Protein AF-A0A1X0S1H4-F1 (afdb_monomer_lite)

pLDDT: mean 75.12, std 21.59, range [36.09, 96.31]

Radius of gyration: 25.81 Å; chains: 1; bounding box: 89×51×52 Å

Foldseek 3Di:
DQDQDWDADDDPDPLQQLDARIWGDDDQQIWGWRPVDVVIDIDTPNVCRSVCCCQQQVQADPVPSHHFDFAPDWDQDPPQFIWGQDPQPRDTFGQGGNVCVNRRSRVSVVSVVSVVVNVPPPDDDDDDPDVPPPVVVVVPPPPPPPDPDDDDDPDPDDPPDPPPPPPDD

Secondary structure (DSSP, 8-state):
------EE---SSTT-SSS-SEEES-GGG-EEEETTSSS-EEEESTTSHHHHHHHHTS-B-TTTSSBPPPPS-EEE-TTSEEEEE-TTT--EEEEEETTBTT-THHHHHHHHHHHHHTTT-SS-S---SSTTHHHHHTTTTSSTTS-----S-S-SSSSSSSSSSSS--

Sequence (169 aa):
MLAAIPRRQKLRYEGDHYTPKWVRYTGHLKEGYCDSCNPGKWLQLKNSAYWYHKQFYHGISSVSGKPFIKPIEQRMGKGDIIEGLCHQCHRFVPACNGKKKNNYMLWYRHAHKVKYEQSHFSHSFTYPALFLFSVIYMINQRQFQKLLLVPVAAVTAVLVVDLHTHIRQ

InterPro domains:
  IPR028012 Transcription regulator Rua1, C-terminal [PF14616] (16-114)

Organism: Rhizopus microsporus (NCBI:txid58291)

Structure (mmCIF, N/CA/C/O backbone):
data_AF-A0A1X0S1H4-F1
#
_entry.id   AF-A0A1X0S1H4-F1
#
loop_
_atom_site.group_PDB
_atom_site.id
_atom_site.type_symbol
_atom_site.label_atom_id
_atom_site.label_alt_id
_atom_site.label_comp_id
_atom_site.label_asym_id
_atom_site.label_entity_id
_atom_site.label_seq_id
_atom_site.pdbx_PDB_ins_code
_atom_site.Cartn_x
_atom_site.Cartn_y
_atom_site.Cartn_z
_atom_site.occupancy
_atom_site.B_iso_or_equiv
_atom_site.auth_seq_id
_atom_site.auth_comp_id
_atom_site.auth_asym_id
_atom_site.auth_atom_id
_atom_site.pdbx_PDB_model_num
ATOM 1 N N . MET A 1 1 ? 23.857 6.088 -21.386 1.00 50.97 1 MET A N 1
ATOM 2 C CA . MET A 1 1 ? 22.986 6.423 -20.235 1.00 50.97 1 MET A CA 1
ATOM 3 C C . MET A 1 1 ? 21.859 5.404 -20.181 1.00 50.97 1 MET A C 1
ATOM 5 O O . MET A 1 1 ? 21.169 5.263 -21.180 1.00 50.97 1 MET A O 1
ATOM 9 N N . LEU A 1 2 ? 21.700 4.646 -19.089 1.00 60.62 2 LEU A N 1
ATOM 10 C CA . LEU A 1 2 ? 20.563 3.724 -18.946 1.00 60.62 2 LEU A CA 1
ATOM 11 C C . LEU A 1 2 ? 19.279 4.556 -18.942 1.00 60.62 2 LEU A C 1
ATOM 13 O O . LEU A 1 2 ? 18.982 5.240 -17.964 1.00 60.62 2 LEU A O 1
ATOM 17 N N . ALA A 1 3 ? 18.575 4.564 -20.069 1.00 61.00 3 ALA A N 1
ATOM 18 C CA . ALA A 1 3 ? 17.435 5.437 -20.264 1.00 61.00 3 ALA A CA 1
ATOM 19 C C . ALA A 1 3 ? 16.338 5.117 -19.237 1.00 61.00 3 ALA A C 1
ATOM 21 O O . ALA A 1 3 ? 16.031 3.955 -18.961 1.00 61.00 3 ALA A O 1
ATOM 22 N N . ALA A 1 4 ? 15.722 6.163 -18.687 1.00 81.00 4 ALA A N 1
ATOM 23 C CA . ALA A 1 4 ? 14.629 6.088 -17.718 1.00 81.00 4 ALA A CA 1
ATOM 24 C C . ALA A 1 4 ? 13.299 5.614 -18.339 1.00 81.00 4 ALA A C 1
ATOM 26 O O . ALA A 1 4 ? 12.232 5.946 -17.825 1.00 81.00 4 ALA A O 1
ATOM 27 N N . ILE A 1 5 ? 13.354 4.883 -19.458 1.00 89.75 5 ILE A N 1
ATOM 28 C CA . ILE A 1 5 ? 12.191 4.482 -20.247 1.00 89.75 5 ILE A CA 1
ATOM 29 C C . ILE A 1 5 ? 11.345 3.519 -19.403 1.00 89.75 5 ILE A C 1
ATOM 31 O O . ILE A 1 5 ? 11.837 2.454 -19.007 1.00 89.75 5 ILE A O 1
ATOM 35 N N . PRO A 1 6 ? 10.082 3.871 -19.100 1.00 93.81 6 PRO A N 1
ATOM 36 C CA . PRO A 1 6 ? 9.160 2.973 -18.428 1.00 93.81 6 PRO A CA 1
ATOM 37 C C . PRO A 1 6 ? 8.928 1.714 -19.261 1.00 93.81 6 PRO A C 1
ATOM 39 O O . PRO A 1 6 ? 8.560 1.781 -20.430 1.00 93.81 6 PRO A O 1
ATOM 42 N N . ARG A 1 7 ? 9.087 0.553 -18.635 1.00 93.75 7 ARG A N 1
ATOM 43 C CA . ARG A 1 7 ? 8.767 -0.752 -19.217 1.00 93.75 7 ARG A CA 1
ATOM 44 C C . ARG A 1 7 ? 7.710 -1.453 -18.379 1.00 93.75 7 ARG A C 1
ATOM 46 O O . ARG A 1 7 ? 7.678 -1.300 -17.154 1.00 93.75 7 ARG A O 1
ATOM 53 N N . ARG A 1 8 ? 6.855 -2.247 -19.025 1.00 93.88 8 ARG A N 1
ATOM 54 C CA . ARG A 1 8 ? 5.867 -3.053 -18.302 1.00 93.88 8 ARG A CA 1
ATOM 55 C C . ARG A 1 8 ? 6.533 -4.229 -17.590 1.00 93.88 8 ARG A C 1
ATOM 57 O O . ARG A 1 8 ? 7.464 -4.840 -18.112 1.00 93.88 8 ARG A O 1
ATOM 64 N N . GLN A 1 9 ? 6.053 -4.531 -16.388 1.00 91.62 9 GLN A N 1
ATOM 65 C CA . GLN A 1 9 ? 6.450 -5.707 -15.620 1.00 91.62 9 GLN A CA 1
ATOM 66 C C . GLN A 1 9 ? 5.269 -6.676 -15.520 1.00 91.62 9 GLN A C 1
ATOM 68 O O . GLN A 1 9 ? 4.135 -6.262 -15.282 1.00 91.62 9 GLN A O 1
ATOM 73 N N . LYS A 1 10 ? 5.548 -7.974 -15.681 1.00 92.31 10 LYS A N 1
ATOM 74 C CA . LYS A 1 10 ? 4.564 -9.035 -15.451 1.00 92.31 10 LYS A CA 1
ATOM 75 C C . LYS A 1 10 ? 4.138 -9.031 -13.977 1.00 92.31 10 LYS A C 1
ATOM 77 O O . LYS A 1 10 ? 4.990 -8.971 -13.087 1.00 92.31 10 LYS A O 1
ATOM 82 N N . LEU A 1 11 ? 2.829 -9.077 -13.736 1.00 91.94 11 LEU A N 1
ATOM 83 C CA . LEU A 1 11 ? 2.269 -9.213 -12.391 1.00 91.94 11 LEU A CA 1
ATOM 84 C C . LEU A 1 11 ? 2.560 -10.606 -11.829 1.00 91.94 11 LEU A C 1
ATOM 86 O O . LEU A 1 11 ? 2.758 -11.558 -12.586 1.00 91.94 11 LEU A O 1
ATOM 90 N N . ARG A 1 12 ? 2.567 -10.734 -10.498 1.00 89.19 12 ARG A N 1
ATOM 91 C CA . ARG A 1 12 ? 2.742 -12.038 -9.847 1.00 89.19 12 ARG A CA 1
ATOM 92 C C . ARG A 1 12 ? 1.588 -12.988 -10.181 1.00 89.19 12 ARG A C 1
ATOM 94 O O . ARG A 1 12 ? 1.821 -14.171 -10.394 1.00 89.19 12 ARG A O 1
ATOM 101 N N . TYR A 1 13 ? 0.371 -12.453 -10.217 1.00 91.38 13 TYR A N 1
ATOM 102 C CA . TYR A 1 13 ? -0.873 -13.119 -10.595 1.00 91.38 13 TYR A CA 1
ATOM 103 C C . TYR A 1 13 ? -1.909 -12.047 -10.993 1.00 91.38 13 TYR A C 1
ATOM 105 O O . TYR A 1 13 ? -1.676 -10.846 -10.808 1.00 91.38 13 TYR A O 1
ATOM 113 N N . GLU A 1 14 ? -3.043 -12.459 -11.557 1.00 90.75 14 GLU A N 1
ATOM 114 C CA . GLU A 1 14 ? -4.105 -11.532 -11.964 1.00 90.75 14 GLU A CA 1
ATOM 115 C C . GLU A 1 14 ? -4.782 -10.862 -10.759 1.00 90.75 14 GLU A C 1
ATOM 117 O O . GLU A 1 14 ? -5.167 -11.513 -9.792 1.00 90.75 14 GLU A O 1
ATOM 122 N N . GLY A 1 15 ? -4.919 -9.534 -10.797 1.00 89.69 15 GLY A N 1
ATOM 123 C CA . GLY A 1 15 ? -5.476 -8.768 -9.676 1.00 89.69 15 GLY A CA 1
ATOM 124 C C . GLY A 1 15 ? -4.491 -8.495 -8.531 1.00 89.69 15 GLY A C 1
ATOM 125 O O . GLY A 1 15 ? -4.910 -8.127 -7.432 1.00 89.69 15 GLY A O 1
ATOM 126 N N . ASP A 1 16 ? -3.184 -8.649 -8.755 1.00 93.25 16 ASP A N 1
ATOM 127 C CA . ASP A 1 16 ? -2.161 -8.170 -7.823 1.00 93.25 16 ASP A CA 1
ATOM 128 C C . ASP A 1 16 ? -2.117 -6.632 -7.809 1.00 93.25 16 ASP A C 1
ATOM 130 O O . ASP A 1 16 ? -1.714 -5.985 -8.778 1.00 93.25 16 ASP A O 1
ATOM 134 N N . HIS A 1 17 ? -2.533 -6.045 -6.686 1.00 93.00 17 HIS A N 1
ATOM 135 C CA . HIS A 1 17 ? -2.524 -4.601 -6.463 1.00 93.00 17 HIS A CA 1
ATOM 136 C C . HIS A 1 17 ? -1.189 -4.104 -5.897 1.00 93.00 17 HIS A C 1
ATOM 138 O O . HIS A 1 17 ? -0.986 -2.892 -5.800 1.00 93.00 17 HIS A O 1
ATOM 144 N N . TYR A 1 18 ? -0.292 -5.000 -5.478 1.00 94.50 18 TYR A N 1
ATOM 145 C CA . TYR A 1 18 ? 1.018 -4.651 -4.940 1.00 94.50 18 TYR A CA 1
ATOM 146 C C . TYR A 1 18 ? 2.069 -4.522 -6.040 1.00 94.50 18 TYR A C 1
ATOM 148 O O . TYR A 1 18 ? 2.822 -3.553 -6.022 1.00 94.50 18 TYR A O 1
ATOM 156 N N . THR A 1 19 ? 2.145 -5.464 -6.985 1.00 93.75 19 THR A N 1
ATOM 157 C CA . THR A 1 19 ? 3.219 -5.451 -7.992 1.00 93.75 19 THR A CA 1
ATOM 158 C C . THR A 1 19 ? 3.107 -4.233 -8.922 1.00 93.75 19 THR A C 1
ATOM 160 O O . THR A 1 19 ? 2.064 -4.030 -9.546 1.00 93.75 19 THR A O 1
ATOM 163 N N . PRO A 1 20 ? 4.179 -3.429 -9.085 1.00 94.50 20 PRO A N 1
ATOM 164 C CA . PRO A 1 20 ? 4.154 -2.291 -9.995 1.00 94.50 20 PRO A CA 1
ATOM 165 C C . PRO A 1 20 ? 4.024 -2.766 -11.445 1.00 94.50 20 PRO A C 1
ATOM 167 O O . PRO A 1 20 ? 4.868 -3.514 -11.938 1.00 94.50 20 PRO A O 1
ATOM 170 N N . LYS A 1 21 ? 3.002 -2.270 -12.153 1.00 94.69 21 LYS A N 1
ATOM 171 C CA . LYS A 1 21 ? 2.791 -2.539 -13.589 1.00 94.69 21 LYS A CA 1
ATOM 172 C C . LYS A 1 21 ? 3.880 -1.925 -14.464 1.00 94.69 21 LYS A C 1
ATOM 174 O O . LYS A 1 21 ? 4.191 -2.461 -15.524 1.00 94.69 21 LYS A O 1
ATOM 179 N N . TRP A 1 22 ? 4.454 -0.813 -14.012 1.00 95.12 22 TRP A N 1
ATOM 180 C CA . TRP A 1 22 ? 5.508 -0.084 -14.705 1.00 95.12 22 TRP A CA 1
ATOM 181 C C . TRP A 1 22 ? 6.749 0.001 -13.837 1.00 95.12 22 TRP A C 1
ATOM 183 O O . TRP A 1 22 ? 6.678 0.372 -12.663 1.00 95.12 22 TRP A O 1
ATOM 193 N N . VAL A 1 23 ? 7.892 -0.310 -14.435 1.00 95.44 23 VAL A N 1
ATOM 194 C CA . VAL A 1 23 ? 9.204 -0.162 -13.815 1.00 95.44 23 VAL A CA 1
ATOM 195 C C . VAL A 1 23 ? 10.135 0.593 -14.745 1.00 95.44 23 VAL A C 1
ATOM 197 O O . VAL A 1 23 ? 9.991 0.527 -15.962 1.00 95.44 23 VAL A O 1
ATOM 200 N N . ARG A 1 24 ? 11.107 1.297 -14.181 1.00 94.75 24 ARG A N 1
ATOM 201 C CA . ARG A 1 24 ? 12.177 1.959 -14.934 1.00 94.75 24 ARG A CA 1
ATOM 202 C C . ARG A 1 24 ? 13.518 1.714 -14.255 1.00 94.75 24 ARG A C 1
ATOM 204 O O . ARG A 1 24 ? 13.556 1.270 -13.103 1.00 94.75 24 ARG A O 1
ATOM 211 N N . TYR A 1 25 ? 14.598 1.983 -14.984 1.00 93.44 25 TYR A N 1
ATOM 212 C CA . TYR A 1 25 ? 15.971 1.672 -14.577 1.00 93.44 25 TYR A CA 1
ATOM 213 C C . TYR A 1 25 ? 16.197 0.178 -14.252 1.00 93.44 25 TYR A C 1
ATOM 215 O O . TYR A 1 25 ? 15.321 -0.686 -14.403 1.00 93.44 25 TYR A O 1
ATOM 223 N N . THR A 1 26 ? 17.419 -0.149 -13.833 1.00 89.50 26 THR A N 1
ATOM 224 C CA . THR A 1 26 ? 17.863 -1.504 -13.481 1.00 89.50 26 THR A CA 1
ATOM 225 C C . THR A 1 26 ? 18.731 -1.480 -12.218 1.00 89.50 26 THR A C 1
ATOM 227 O O . THR A 1 26 ? 19.124 -0.422 -11.721 1.00 89.50 26 THR A O 1
ATOM 230 N N . GLY A 1 27 ? 18.999 -2.659 -11.648 1.00 89.19 27 GLY A N 1
ATOM 231 C CA . GLY A 1 27 ? 19.886 -2.802 -10.493 1.00 89.19 27 GLY A CA 1
ATOM 232 C C . GLY A 1 27 ? 19.420 -2.016 -9.263 1.00 89.19 27 GLY A C 1
ATOM 233 O O . GLY A 1 27 ? 18.283 -2.154 -8.814 1.00 89.19 27 GLY A O 1
ATOM 234 N N . HIS A 1 28 ? 20.322 -1.213 -8.694 1.00 89.62 28 HIS A N 1
ATOM 235 C CA . HIS A 1 28 ? 20.058 -0.428 -7.483 1.00 89.62 28 HIS A CA 1
ATOM 236 C C . HIS A 1 28 ? 19.114 0.754 -7.699 1.00 89.62 28 HIS A C 1
ATOM 238 O O . HIS A 1 28 ? 18.408 1.136 -6.771 1.00 89.62 28 HIS A O 1
ATOM 244 N N . LEU A 1 29 ? 19.064 1.278 -8.922 1.00 91.50 29 LEU A N 1
ATOM 245 C CA . LEU A 1 29 ? 18.222 2.411 -9.293 1.00 91.50 29 LEU A CA 1
ATOM 246 C C . LEU A 1 29 ? 16.828 1.972 -9.751 1.00 91.50 29 LEU A C 1
ATOM 248 O O . LEU A 1 29 ? 16.035 2.812 -10.157 1.00 91.50 29 LEU A O 1
ATOM 252 N N . LYS A 1 30 ? 16.521 0.664 -9.723 1.00 93.88 30 LYS A N 1
ATOM 253 C CA . LYS A 1 30 ? 15.233 0.144 -10.185 1.00 93.88 30 LYS A CA 1
ATOM 254 C C . LYS A 1 30 ? 14.090 0.783 -9.398 1.00 93.88 30 LYS A C 1
ATOM 256 O O . LYS A 1 30 ? 13.996 0.645 -8.174 1.00 93.88 30 LYS A O 1
ATOM 261 N N . GLU A 1 31 ? 13.179 1.398 -10.135 1.00 96.00 31 GLU A N 1
ATOM 262 C CA . GLU A 1 31 ? 12.003 2.076 -9.607 1.00 96.00 31 GLU A CA 1
ATOM 263 C C . GLU A 1 31 ? 10.724 1.465 -10.163 1.00 96.00 31 GLU A C 1
ATOM 265 O O . GLU A 1 31 ? 10.701 0.921 -11.268 1.00 96.00 31 GLU A O 1
ATOM 270 N N . GLY A 1 32 ? 9.659 1.558 -9.376 1.00 96.00 32 GLY A N 1
ATOM 271 C CA . GLY A 1 32 ? 8.327 1.090 -9.715 1.00 96.00 32 GLY A CA 1
ATOM 272 C C . GLY A 1 32 ? 7.326 2.210 -9.541 1.00 96.00 32 GLY A C 1
ATOM 273 O O . GLY A 1 32 ? 7.432 3.024 -8.621 1.00 96.00 32 GLY A O 1
ATOM 274 N N . TYR A 1 33 ? 6.359 2.239 -10.443 1.00 96.31 33 TYR A N 1
ATOM 275 C CA . TYR A 1 33 ? 5.289 3.216 -10.424 1.00 96.31 33 TYR A CA 1
ATOM 276 C C . TYR A 1 33 ? 4.159 2.767 -9.496 1.00 96.31 33 TYR A C 1
ATOM 278 O O . TYR A 1 33 ? 3.700 1.621 -9.554 1.00 96.31 33 TYR A O 1
ATOM 286 N N . CYS A 1 34 ? 3.712 3.672 -8.632 1.00 95.94 34 CYS A N 1
ATOM 287 C CA . CYS A 1 34 ? 2.509 3.519 -7.832 1.00 95.94 34 CYS A CA 1
ATOM 288 C C . CYS A 1 34 ? 1.329 4.159 -8.571 1.00 95.94 34 CYS A C 1
ATOM 290 O O . CYS A 1 34 ? 1.248 5.384 -8.664 1.00 95.94 34 CYS A O 1
ATOM 292 N N . ASP A 1 35 ? 0.419 3.320 -9.066 1.00 93.69 35 ASP A N 1
ATOM 293 C CA . ASP A 1 35 ? -0.823 3.707 -9.749 1.00 93.69 35 ASP A CA 1
ATOM 294 C C . ASP A 1 35 ? -1.953 4.100 -8.781 1.00 93.69 35 ASP A C 1
ATOM 296 O O . ASP A 1 35 ? -2.961 4.655 -9.196 1.00 93.69 35 ASP A O 1
ATOM 300 N N . SER A 1 36 ? -1.786 3.830 -7.484 1.00 91.94 36 SER A N 1
ATOM 301 C CA . SER A 1 36 ? -2.765 4.151 -6.437 1.00 91.94 36 SER A CA 1
ATOM 302 C C . SER A 1 36 ? -2.643 5.592 -5.910 1.00 91.94 36 SER A C 1
ATOM 304 O O . SER A 1 36 ? -3.474 6.031 -5.118 1.00 91.94 36 SER A O 1
ATOM 306 N N . CYS A 1 37 ? -1.590 6.315 -6.301 1.00 92.38 37 CYS A N 1
ATOM 307 C CA . CYS A 1 37 ? -1.368 7.718 -5.950 1.00 92.38 37 CYS A CA 1
ATOM 308 C C . CYS A 1 37 ? -1.956 8.656 -7.009 1.00 92.38 37 CYS A C 1
ATOM 310 O O . CYS A 1 37 ? -1.910 8.347 -8.197 1.00 92.38 37 CYS A O 1
ATOM 312 N N . ASN A 1 38 ? -2.420 9.834 -6.583 1.00 90.69 38 ASN A N 1
ATOM 313 C CA . ASN A 1 38 ? -2.810 10.919 -7.479 1.00 90.69 38 ASN A CA 1
ATOM 314 C C . ASN A 1 38 ? -2.083 12.223 -7.081 1.00 90.69 38 ASN A C 1
ATOM 316 O O . ASN A 1 38 ? -2.401 12.768 -6.021 1.00 90.69 38 ASN A O 1
ATOM 320 N N . PRO A 1 39 ? -1.108 12.715 -7.871 1.00 92.88 39 PRO A N 1
ATOM 321 C CA . PRO A 1 39 ? -0.547 12.091 -9.074 1.00 92.88 39 PRO A CA 1
ATOM 322 C C . PRO A 1 39 ? 0.283 10.838 -8.737 1.00 92.88 39 PRO A C 1
ATOM 324 O O . PRO A 1 39 ? 0.832 10.718 -7.640 1.00 92.88 39 PRO A O 1
ATOM 327 N N . GLY A 1 40 ? 0.379 9.888 -9.672 1.00 93.25 40 GLY A N 1
ATOM 328 C CA . GLY A 1 40 ? 1.128 8.647 -9.450 1.00 93.25 40 GLY A CA 1
ATOM 329 C C . GLY A 1 40 ? 2.622 8.885 -9.203 1.00 93.25 40 GLY A C 1
ATOM 330 O O . GLY A 1 40 ? 3.197 9.879 -9.650 1.00 93.25 40 GLY A O 1
ATOM 331 N N . LYS A 1 41 ? 3.265 7.971 -8.467 1.00 95.12 41 LYS A N 1
ATOM 332 C CA . LYS A 1 41 ? 4.601 8.198 -7.887 1.00 95.12 41 LYS A CA 1
ATOM 333 C C . LYS A 1 41 ? 5.594 7.098 -8.249 1.00 95.12 41 LYS A C 1
ATOM 335 O O . LYS A 1 41 ? 5.294 5.918 -8.095 1.00 95.12 41 LYS A O 1
ATOM 340 N N . TRP A 1 42 ? 6.799 7.481 -8.669 1.00 95.50 42 TRP A N 1
ATOM 341 C CA . TRP A 1 42 ? 7.929 6.562 -8.838 1.00 95.50 42 TRP A CA 1
ATOM 342 C C . TRP A 1 42 ? 8.663 6.375 -7.514 1.00 95.50 42 TRP A C 1
ATOM 344 O O . TRP A 1 42 ? 8.981 7.349 -6.831 1.00 95.50 42 TRP A O 1
ATOM 354 N N . LEU A 1 43 ? 8.908 5.124 -7.134 1.00 95.50 43 LEU A N 1
ATOM 355 C CA . LEU A 1 43 ? 9.575 4.783 -5.880 1.00 95.50 43 LEU A CA 1
ATOM 356 C C . LEU A 1 43 ? 10.599 3.679 -6.105 1.00 95.50 43 LEU A C 1
ATOM 358 O O . LEU A 1 43 ? 10.358 2.736 -6.861 1.00 95.50 43 LEU A O 1
ATOM 362 N N . GLN A 1 44 ? 11.725 3.775 -5.407 1.00 94.94 44 GLN A N 1
ATOM 363 C CA . GLN A 1 44 ? 12.783 2.776 -5.472 1.00 94.94 44 GLN A CA 1
ATOM 364 C C . GLN A 1 44 ? 12.326 1.438 -4.878 1.00 94.94 44 GLN A C 1
ATOM 366 O O . GLN A 1 44 ? 11.695 1.371 -3.818 1.00 94.94 44 GLN A O 1
ATOM 371 N N . LEU A 1 45 ? 12.657 0.352 -5.580 1.00 92.56 45 LEU A N 1
ATOM 372 C CA . LEU A 1 45 ? 12.347 -1.007 -5.133 1.00 92.56 45 LEU A CA 1
ATOM 373 C C . LEU A 1 45 ? 13.395 -1.507 -4.139 1.00 92.56 45 LEU A C 1
ATOM 375 O O . LEU A 1 45 ? 13.047 -2.120 -3.132 1.00 92.56 45 LEU A O 1
ATOM 379 N N . LYS A 1 46 ? 14.681 -1.252 -4.410 1.00 90.44 46 LYS A N 1
ATOM 380 C CA . LYS A 1 46 ? 15.782 -1.881 -3.667 1.00 90.44 46 LYS A CA 1
ATOM 381 C C . LYS A 1 46 ? 15.905 -1.391 -2.225 1.00 90.44 46 LYS A C 1
ATOM 383 O O . LYS A 1 46 ? 16.206 -2.185 -1.342 1.00 90.44 46 LYS A O 1
ATOM 388 N N . ASN A 1 47 ? 15.629 -0.115 -1.975 1.00 91.69 47 ASN A N 1
ATOM 389 C CA . ASN A 1 47 ? 15.627 0.462 -0.628 1.00 91.69 47 ASN A CA 1
ATOM 390 C C . ASN A 1 47 ? 14.299 0.233 0.121 1.00 91.69 47 ASN A C 1
ATOM 392 O O . ASN A 1 47 ? 14.060 0.856 1.152 1.00 91.69 47 ASN A O 1
ATOM 396 N N . SER A 1 48 ? 13.408 -0.624 -0.392 1.00 90.75 48 SER A N 1
ATOM 397 C CA . SER A 1 48 ? 12.068 -0.885 0.152 1.00 90.75 48 SER A CA 1
ATOM 398 C C . SER A 1 48 ? 11.119 0.323 0.226 1.00 90.75 48 SER A C 1
ATOM 400 O O . SER A 1 48 ? 10.023 0.179 0.762 1.00 90.75 48 SER A O 1
ATOM 402 N N . ALA A 1 49 ? 11.449 1.479 -0.363 1.00 94.12 49 ALA A N 1
ATOM 403 C CA . ALA A 1 49 ? 10.567 2.651 -0.350 1.00 94.12 49 ALA A CA 1
ATOM 404 C C . ALA A 1 49 ? 9.198 2.346 -0.978 1.00 94.12 49 ALA A C 1
ATOM 406 O O . ALA A 1 49 ? 8.163 2.720 -0.424 1.00 94.12 49 ALA A O 1
ATOM 407 N N . TYR A 1 50 ? 9.187 1.603 -2.090 1.00 93.75 50 TYR A N 1
ATOM 408 C CA . TYR A 1 50 ? 7.95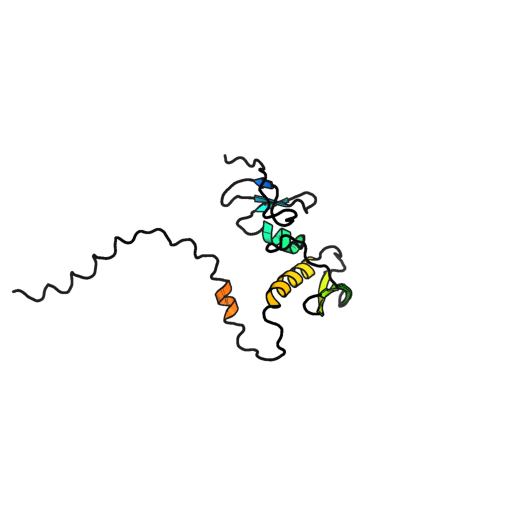2 1.138 -2.726 1.00 93.75 50 TYR A CA 1
ATOM 409 C C . TYR A 1 50 ? 7.090 0.287 -1.777 1.00 93.75 50 TYR A C 1
ATOM 411 O O . TYR A 1 50 ? 5.878 0.486 -1.690 1.00 93.75 50 TYR A O 1
ATOM 419 N N . TRP A 1 51 ? 7.719 -0.620 -1.022 1.00 93.38 51 TRP A N 1
ATOM 420 C CA . TRP A 1 51 ? 7.036 -1.501 -0.072 1.00 93.38 51 TRP A CA 1
ATOM 421 C C . TRP A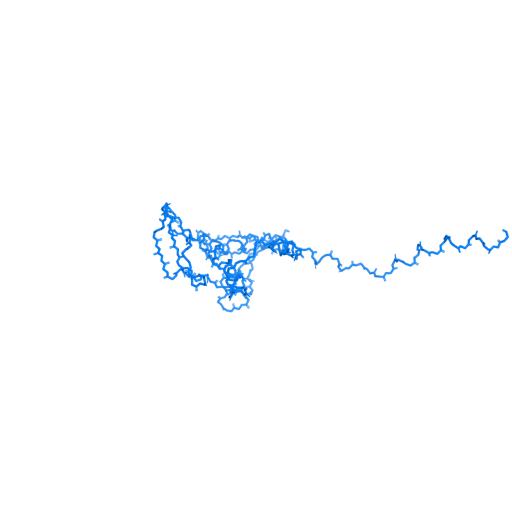 1 51 ? 6.363 -0.710 1.052 1.00 93.38 51 TRP A C 1
ATOM 423 O O . TRP A 1 51 ? 5.152 -0.823 1.241 1.00 93.38 51 TRP A O 1
ATOM 433 N N . TYR A 1 52 ? 7.128 0.149 1.739 1.00 93.44 52 TYR A N 1
ATOM 434 C CA . TYR A 1 52 ? 6.613 0.983 2.831 1.00 93.44 52 TYR A CA 1
ATOM 435 C C . TYR A 1 52 ? 5.443 1.850 2.366 1.00 93.44 52 TYR A C 1
ATOM 437 O O . TYR A 1 52 ? 4.436 1.976 3.061 1.00 93.44 52 TYR A O 1
ATOM 445 N N . HIS A 1 53 ? 5.562 2.419 1.168 1.00 93.75 53 HIS A N 1
ATOM 446 C CA . HIS A 1 53 ? 4.526 3.257 0.596 1.00 93.75 53 HIS A CA 1
ATOM 447 C C . HIS A 1 53 ? 3.244 2.471 0.293 1.00 93.75 53 HIS A C 1
ATOM 449 O O . HIS A 1 53 ? 2.183 2.820 0.806 1.00 93.75 53 HIS A O 1
ATOM 455 N N . LYS A 1 54 ? 3.312 1.375 -0.476 1.00 93.50 54 LYS A N 1
ATOM 456 C CA . LYS A 1 54 ? 2.111 0.576 -0.783 1.00 93.50 54 LYS A CA 1
ATOM 457 C C . LYS A 1 54 ? 1.455 0.037 0.482 1.00 93.50 54 LYS A C 1
ATOM 459 O O . LYS A 1 54 ? 0.231 0.052 0.582 1.00 93.50 54 LYS A O 1
ATOM 464 N N . GLN A 1 55 ? 2.251 -0.371 1.464 1.00 92.69 55 GLN A N 1
ATOM 465 C CA . GLN A 1 55 ? 1.715 -0.992 2.659 1.00 92.69 55 GLN A CA 1
ATOM 466 C C . GLN A 1 55 ? 1.113 -0.002 3.656 1.00 92.69 55 GLN A C 1
ATOM 468 O O . GLN A 1 55 ? 0.003 -0.227 4.123 1.00 92.69 55 GLN A O 1
ATOM 473 N N . PHE A 1 56 ? 1.803 1.089 3.992 1.00 90.56 56 PHE A N 1
ATOM 474 C CA . PHE A 1 56 ? 1.347 1.999 5.051 1.00 90.56 56 PHE A CA 1
ATOM 475 C C . PHE A 1 56 ? 0.585 3.217 4.544 1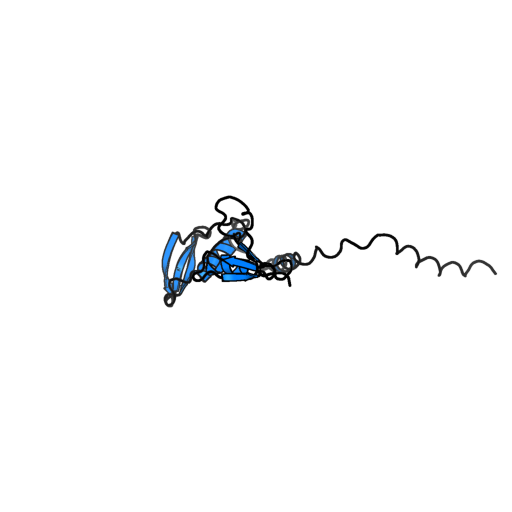.00 90.56 56 PHE A C 1
ATOM 477 O O . PHE A 1 56 ? -0.108 3.854 5.332 1.00 90.56 56 PHE A O 1
ATOM 484 N N . TYR A 1 57 ? 0.695 3.543 3.256 1.00 90.75 57 TYR A N 1
ATOM 485 C CA . TYR A 1 57 ? -0.067 4.637 2.661 1.00 90.75 57 TYR A CA 1
ATOM 486 C C . TYR A 1 57 ? -1.338 4.124 1.976 1.00 90.75 57 TYR A C 1
ATOM 488 O O . TYR A 1 57 ? -2.417 4.664 2.197 1.00 90.75 57 TYR A O 1
ATOM 496 N N . HIS A 1 58 ? -1.231 3.037 1.206 1.00 92.44 58 HIS A N 1
ATOM 497 C CA . HIS A 1 58 ? -2.373 2.452 0.490 1.00 92.44 58 HIS A CA 1
ATOM 498 C C . HIS A 1 58 ? -2.983 1.226 1.171 1.00 92.44 58 HIS A C 1
ATOM 500 O O . HIS A 1 58 ? -4.029 0.753 0.736 1.00 92.44 58 HIS A O 1
ATOM 506 N N . GLY A 1 59 ? -2.352 0.702 2.222 1.00 92.56 59 GLY A N 1
ATOM 507 C CA . GLY A 1 59 ? -2.875 -0.458 2.929 1.00 92.56 59 GLY A CA 1
ATOM 508 C C . GLY A 1 59 ? -2.801 -1.752 2.126 1.00 92.56 59 GLY A C 1
ATOM 509 O O . GLY A 1 59 ? -3.656 -2.603 2.311 1.00 92.56 59 GLY A O 1
ATOM 510 N N . ILE A 1 60 ? -1.848 -1.916 1.206 1.00 93.44 60 ILE A N 1
ATOM 511 C CA . ILE A 1 60 ? -1.745 -3.112 0.354 1.00 93.44 60 ILE A CA 1
ATOM 512 C C . ILE A 1 60 ? -0.626 -4.022 0.865 1.00 93.44 60 ILE A C 1
ATOM 514 O O . ILE A 1 60 ? 0.527 -3.604 0.969 1.00 93.44 60 ILE A O 1
ATOM 518 N N . SER A 1 61 ? -0.950 -5.286 1.147 1.00 90.62 61 SER A N 1
ATOM 519 C CA . SER A 1 61 ? 0.024 -6.271 1.633 1.00 90.62 61 SER A CA 1
ATOM 520 C C . SER A 1 61 ? 0.956 -6.741 0.515 1.00 90.62 61 SER A C 1
ATOM 522 O O . SER A 1 61 ? 0.497 -7.129 -0.558 1.00 90.62 61 SER A O 1
ATOM 524 N N . SER A 1 62 ? 2.260 -6.812 0.794 1.00 90.12 62 SER A N 1
ATOM 525 C CA . SER A 1 62 ? 3.246 -7.357 -0.152 1.00 90.12 62 SER A CA 1
ATOM 526 C C . SER A 1 62 ? 3.161 -8.867 -0.351 1.00 90.12 62 SER A C 1
ATOM 528 O O . SER A 1 62 ? 3.660 -9.389 -1.344 1.00 90.12 62 SER A O 1
ATOM 530 N N . VAL A 1 63 ? 2.570 -9.580 0.611 1.00 88.12 63 VAL A N 1
ATOM 531 C CA . VAL A 1 63 ? 2.460 -11.042 0.570 1.00 88.12 63 VAL A CA 1
ATOM 532 C C . VAL A 1 63 ? 1.266 -11.450 -0.280 1.00 88.12 63 VAL A C 1
ATOM 534 O O . VAL A 1 63 ? 1.409 -12.247 -1.201 1.00 88.12 63 VAL A O 1
ATOM 537 N N . SER A 1 64 ? 0.094 -10.886 0.018 1.00 88.12 64 SER A N 1
ATOM 538 C CA . SER A 1 64 ? -1.158 -11.263 -0.639 1.00 88.12 64 SER A CA 1
ATOM 539 C C . SER A 1 64 ? -1.562 -10.353 -1.788 1.00 88.12 64 SER A C 1
ATOM 541 O O . SER A 1 64 ? -2.639 -10.580 -2.319 1.00 88.12 64 SER A O 1
ATOM 543 N N . GLY A 1 65 ? -0.801 -9.292 -2.087 1.00 90.44 65 GLY A N 1
ATOM 544 C CA . GLY A 1 65 ? -1.076 -8.329 -3.164 1.00 90.44 65 GLY A CA 1
ATOM 545 C C . GLY A 1 65 ? -2.472 -7.700 -3.129 1.00 90.44 65 GLY A C 1
ATOM 546 O O . GLY A 1 65 ? -2.982 -7.243 -4.148 1.00 90.44 65 GLY A O 1
ATOM 547 N N . LYS A 1 66 ? -3.116 -7.704 -1.960 1.00 92.06 66 LYS A N 1
ATOM 548 C CA . LYS A 1 66 ? -4.501 -7.278 -1.729 1.00 92.06 66 LYS A CA 1
ATOM 549 C C . LYS A 1 66 ? -4.538 -6.199 -0.642 1.00 92.06 66 LYS A C 1
ATOM 551 O O . LYS A 1 66 ? -3.647 -6.194 0.219 1.00 92.06 66 LYS A O 1
ATOM 556 N N . PRO A 1 67 ? -5.536 -5.299 -0.669 1.00 92.44 67 PRO A N 1
ATOM 557 C CA . PRO A 1 67 ? -5.727 -4.314 0.387 1.00 92.44 67 PRO A CA 1
ATOM 558 C C . PRO A 1 67 ? -6.050 -4.986 1.729 1.00 92.44 67 PRO A C 1
ATOM 560 O O . PRO A 1 67 ? -6.621 -6.078 1.774 1.00 92.44 67 PRO A O 1
ATOM 563 N N . PHE A 1 68 ? -5.675 -4.333 2.826 1.00 91.75 68 PHE A N 1
ATOM 564 C CA . PHE A 1 68 ? -6.036 -4.742 4.173 1.00 91.75 68 PHE A CA 1
ATOM 565 C C . PHE A 1 68 ? -7.544 -4.628 4.371 1.00 91.75 68 PHE A C 1
ATOM 567 O O . PHE A 1 68 ? -8.202 -3.726 3.848 1.00 91.75 68 PHE A O 1
ATOM 574 N N . ILE A 1 69 ? -8.074 -5.549 5.168 1.00 90.75 69 ILE A N 1
ATOM 575 C CA . ILE A 1 69 ? -9.477 -5.551 5.560 1.00 90.75 69 ILE A CA 1
ATOM 576 C C . ILE A 1 69 ? -9.736 -4.305 6.415 1.00 90.75 69 ILE A C 1
ATOM 578 O O . ILE A 1 69 ? -8.911 -3.908 7.247 1.00 90.75 69 ILE A O 1
ATOM 582 N N . LYS A 1 70 ? -10.867 -3.648 6.156 1.00 91.06 70 LYS A N 1
ATOM 583 C CA . LYS A 1 70 ? -11.306 -2.477 6.920 1.00 91.06 70 LYS A CA 1
ATOM 584 C C . LYS A 1 70 ? -11.732 -2.895 8.337 1.00 91.06 70 LYS A C 1
ATOM 586 O O . LYS A 1 70 ? -12.032 -4.068 8.551 1.00 91.06 70 LYS A O 1
ATOM 591 N N . PRO A 1 71 ? -11.755 -1.970 9.309 1.00 92.12 71 PRO A N 1
ATOM 592 C CA . PRO A 1 71 ? -12.321 -2.263 10.622 1.00 92.12 71 PRO A CA 1
ATOM 593 C C . PRO A 1 71 ? -13.758 -2.777 10.507 1.00 92.12 71 PRO A C 1
ATOM 595 O O . PRO A 1 71 ? -14.495 -2.286 9.653 1.00 92.12 71 PRO A O 1
ATOM 598 N N . ILE A 1 72 ? -14.143 -3.733 11.362 1.00 92.50 72 ILE A N 1
ATOM 599 C CA . ILE A 1 72 ? -15.533 -4.227 11.427 1.00 92.50 72 ILE A CA 1
ATOM 600 C C . ILE A 1 72 ? -16.449 -3.081 11.857 1.00 92.50 72 ILE A C 1
ATOM 602 O O . ILE A 1 72 ? -17.475 -2.820 11.242 1.00 92.50 72 ILE A O 1
ATOM 606 N N . GLU A 1 73 ? -16.017 -2.364 12.889 1.00 92.31 73 GLU A N 1
ATOM 607 C CA . GLU A 1 73 ? -16.707 -1.211 13.448 1.00 92.31 73 GLU A CA 1
ATOM 608 C C . GLU A 1 73 ? -15.716 -0.070 13.631 1.00 92.31 73 GLU A C 1
ATOM 610 O O . GLU A 1 73 ? -14.517 -0.295 13.817 1.00 92.31 73 GLU A O 1
ATOM 615 N N . GLN A 1 74 ? -16.215 1.161 13.594 1.00 91.81 74 GLN A N 1
ATOM 616 C CA . GLN A 1 74 ? -15.442 2.353 13.911 1.00 91.81 74 GLN A CA 1
ATOM 617 C C . GLN A 1 74 ? -16.154 3.144 15.000 1.00 91.81 74 GLN A C 1
ATOM 619 O O . GLN A 1 74 ? -17.372 3.300 14.963 1.00 91.81 74 GLN A O 1
ATOM 624 N N . ARG A 1 75 ? -15.387 3.671 15.952 1.00 91.00 75 ARG A N 1
ATOM 625 C CA . ARG A 1 75 ? -15.898 4.531 17.021 1.00 91.00 75 ARG A CA 1
ATOM 626 C C . ARG A 1 75 ? -14.987 5.728 17.232 1.00 91.00 75 ARG A C 1
ATOM 628 O O . ARG A 1 75 ? -13.786 5.660 16.968 1.00 91.00 75 ARG A O 1
ATOM 635 N N . MET A 1 76 ? -15.548 6.814 17.752 1.00 88.75 76 MET A N 1
ATOM 636 C CA . MET A 1 76 ? -14.735 7.922 18.243 1.00 88.75 76 MET A CA 1
ATOM 637 C C . MET A 1 76 ? -14.103 7.513 19.577 1.00 88.75 76 MET A C 1
ATOM 639 O O . MET A 1 76 ? -14.808 7.222 20.541 1.00 88.75 76 MET A O 1
ATOM 643 N N . GLY A 1 77 ? -12.777 7.432 19.606 1.00 83.38 77 GLY A N 1
ATOM 644 C CA . GLY A 1 77 ? -11.989 7.167 20.802 1.00 83.38 77 GLY A CA 1
ATOM 645 C C . GLY A 1 77 ? -11.668 8.444 21.578 1.00 83.38 77 GLY A C 1
ATOM 646 O O . GLY A 1 77 ? -12.176 9.533 21.301 1.00 83.38 77 GLY A O 1
ATOM 647 N N . LYS A 1 78 ? -10.781 8.319 22.569 1.00 80.50 78 LYS A N 1
ATOM 648 C CA . LYS A 1 78 ? -10.299 9.469 23.346 1.00 80.50 78 LYS A CA 1
ATOM 649 C C . LYS A 1 78 ? -9.398 10.360 22.480 1.00 80.50 78 LYS A C 1
ATOM 651 O O . LYS A 1 78 ? -8.541 9.860 21.758 1.00 80.50 78 LYS A O 1
ATOM 656 N N . GLY A 1 79 ? -9.553 11.680 22.604 1.00 81.62 79 GLY A N 1
ATOM 657 C CA . GLY A 1 79 ? -8.623 12.655 22.020 1.00 81.62 79 GLY A CA 1
ATOM 658 C C . GLY A 1 79 ? -8.717 12.833 20.501 1.00 81.62 79 GLY A C 1
ATOM 659 O O . GLY A 1 79 ? -7.681 12.982 19.860 1.00 81.62 79 GLY A O 1
ATOM 660 N N . ASP A 1 80 ? -9.930 12.831 19.933 1.00 84.75 80 ASP A N 1
ATOM 661 C CA . ASP A 1 80 ? -10.174 13.010 18.487 1.00 84.75 80 ASP A CA 1
ATOM 662 C C . ASP A 1 80 ? -9.495 11.930 17.623 1.00 84.75 80 ASP A C 1
ATOM 664 O O . ASP A 1 80 ? -9.089 12.172 16.494 1.00 84.75 80 ASP A O 1
ATOM 668 N N . ILE A 1 81 ? -9.335 10.713 18.145 1.00 88.88 81 ILE A N 1
ATOM 669 C CA . ILE A 1 81 ? -8.813 9.567 17.393 1.00 88.88 81 ILE A CA 1
ATOM 670 C C . ILE A 1 81 ? -9.982 8.652 17.056 1.00 88.88 81 ILE A C 1
ATOM 672 O O . ILE A 1 81 ? -10.749 8.272 17.935 1.00 88.88 81 ILE A O 1
ATOM 676 N N . ILE A 1 82 ? -10.101 8.252 15.794 1.00 90.44 82 ILE A N 1
ATOM 677 C CA . ILE A 1 82 ? -11.072 7.242 15.379 1.00 90.44 82 ILE A CA 1
ATOM 678 C C . ILE A 1 82 ? -10.428 5.873 15.588 1.00 90.44 82 ILE A C 1
ATOM 680 O O . ILE A 1 82 ? -9.382 5.564 15.008 1.00 90.44 82 ILE A O 1
ATOM 684 N N . GLU A 1 83 ? -11.055 5.052 16.420 1.00 93.06 83 GLU A N 1
ATOM 685 C CA . GLU A 1 83 ? -10.664 3.669 16.665 1.00 93.06 83 GLU A CA 1
ATOM 686 C C . GLU A 1 83 ? -11.465 2.727 15.765 1.00 93.06 83 GLU A C 1
ATOM 688 O O . GLU A 1 83 ? -12.638 2.965 15.485 1.00 93.06 83 GLU A O 1
ATOM 693 N N . GLY A 1 84 ? -10.837 1.642 15.321 1.00 92.94 84 GLY A N 1
ATOM 694 C CA . GLY A 1 84 ? -11.462 0.573 14.556 1.00 92.94 84 GLY A CA 1
ATOM 695 C C . GLY A 1 84 ? -11.398 -0.761 15.296 1.00 92.94 84 GLY A C 1
ATOM 696 O O . GLY A 1 84 ? -10.370 -1.083 15.891 1.00 92.94 84 GLY A O 1
ATOM 697 N N . LEU A 1 85 ? -12.469 -1.550 15.241 1.00 92.94 85 LEU A N 1
ATOM 698 C CA . LEU A 1 85 ? -12.499 -2.919 15.748 1.00 92.94 85 LEU A CA 1
ATOM 699 C C . LEU A 1 85 ? -11.786 -3.856 14.769 1.00 92.94 85 LEU A C 1
ATOM 701 O O . LEU A 1 85 ? -12.201 -4.024 13.618 1.00 92.94 85 LEU A O 1
ATOM 705 N N . CYS A 1 86 ? -10.699 -4.469 15.228 1.00 93.12 86 CYS A N 1
ATOM 706 C CA . CYS A 1 86 ? -9.941 -5.431 14.441 1.00 93.12 86 CYS A CA 1
ATOM 707 C C . CYS A 1 86 ? -10.630 -6.793 14.394 1.00 93.12 86 CYS A C 1
ATOM 709 O O . CYS A 1 86 ? -10.908 -7.391 15.428 1.00 93.12 86 CYS A O 1
ATOM 711 N N . HIS A 1 87 ? -10.808 -7.320 13.183 1.00 88.81 87 HIS A N 1
ATOM 712 C CA . HIS A 1 87 ? -11.413 -8.631 12.948 1.00 88.81 87 HIS A CA 1
ATOM 713 C C . HIS A 1 87 ? -10.569 -9.819 13.437 1.00 88.81 87 HIS A C 1
ATOM 715 O O . HIS A 1 87 ? -11.040 -10.947 13.420 1.00 88.81 87 HIS A O 1
ATOM 721 N N . GLN A 1 88 ? -9.305 -9.580 13.795 1.00 86.62 88 GLN A N 1
ATOM 722 C CA . GLN A 1 88 ? -8.349 -10.617 14.190 1.00 86.62 88 GLN A CA 1
ATOM 723 C C . GLN A 1 88 ? -8.134 -10.662 15.699 1.00 86.62 88 GLN A C 1
ATOM 725 O O . GLN A 1 88 ? -8.170 -11.727 16.303 1.00 86.62 88 GLN A O 1
ATOM 730 N N . CYS A 1 89 ? -7.880 -9.507 16.316 1.00 88.62 89 CYS A N 1
ATOM 731 C CA . CYS A 1 89 ? -7.639 -9.432 17.756 1.00 88.62 89 CYS A CA 1
ATOM 732 C C . CYS A 1 89 ? -8.889 -9.053 18.559 1.00 88.62 89 CYS A C 1
ATOM 734 O O . CYS A 1 89 ? -8.821 -9.053 19.784 1.00 88.62 89 CYS A O 1
ATOM 736 N N . HIS A 1 90 ? -9.998 -8.709 17.888 1.00 88.75 90 HIS A N 1
ATOM 737 C CA . HIS A 1 90 ? -11.263 -8.275 18.496 1.00 88.75 90 HIS A CA 1
ATOM 738 C C . HIS A 1 90 ? -11.106 -7.120 19.498 1.00 88.75 90 HIS A C 1
ATOM 740 O O . HIS A 1 90 ? -11.878 -6.978 20.442 1.00 88.75 90 HIS A O 1
ATOM 746 N N . ARG A 1 91 ? -10.095 -6.268 19.291 1.00 89.81 91 ARG A N 1
ATOM 747 C CA . ARG A 1 91 ? -9.857 -5.058 20.084 1.00 89.81 91 ARG A CA 1
ATOM 748 C C . ARG A 1 91 ? -10.027 -3.822 19.221 1.00 89.81 91 ARG A C 1
ATOM 750 O O . ARG A 1 91 ? -9.735 -3.834 18.023 1.00 89.81 91 ARG A O 1
ATOM 757 N N . PHE A 1 92 ? -10.462 -2.750 19.865 1.00 91.50 92 PHE A N 1
ATOM 758 C CA . PHE A 1 92 ? -10.453 -1.424 19.274 1.00 91.50 92 PHE A CA 1
ATOM 759 C C . PHE A 1 92 ? -9.032 -0.877 19.270 1.00 91.50 92 PHE A C 1
ATOM 761 O O . PHE A 1 92 ? -8.357 -0.860 20.299 1.00 91.50 92 PHE A O 1
ATOM 768 N N . VAL A 1 93 ? -8.578 -0.458 18.095 1.00 92.25 93 VAL A N 1
ATOM 769 C CA . VAL A 1 93 ? -7.239 0.086 17.884 1.00 92.25 93 VAL A CA 1
ATOM 770 C C . VAL A 1 93 ? -7.304 1.388 17.095 1.00 92.25 93 VAL A C 1
ATOM 772 O O . VAL A 1 93 ? -8.229 1.570 16.304 1.00 92.25 93 VAL A O 1
ATOM 775 N N . PRO A 1 94 ? -6.327 2.292 17.248 1.00 91.56 94 PRO A N 1
ATOM 776 C CA . PRO A 1 94 ? -6.305 3.547 16.504 1.00 91.56 94 PRO A CA 1
ATOM 777 C C . PRO A 1 94 ? -6.296 3.305 14.989 1.00 91.56 94 PRO A C 1
ATOM 779 O O . PRO A 1 94 ? -5.379 2.672 14.461 1.00 91.56 94 PRO A O 1
ATOM 782 N N . ALA A 1 95 ? -7.303 3.820 14.282 1.00 91.00 95 ALA A N 1
ATOM 783 C CA . ALA A 1 95 ? -7.436 3.661 12.839 1.00 91.00 95 ALA A CA 1
ATOM 784 C C . ALA A 1 95 ? -6.962 4.910 12.088 1.00 91.00 95 ALA A C 1
ATOM 786 O O . ALA A 1 95 ? -6.070 4.821 11.237 1.00 91.00 95 ALA A O 1
ATOM 787 N N . CYS A 1 96 ? -7.513 6.073 12.434 1.00 87.94 96 CYS A N 1
ATOM 788 C CA . CYS A 1 96 ? -7.118 7.360 11.874 1.00 87.94 96 CYS A CA 1
ATOM 789 C C . CYS A 1 96 ? -7.265 8.487 12.902 1.00 87.94 96 CYS A C 1
ATOM 791 O O . CYS A 1 96 ? -7.921 8.349 13.932 1.00 87.94 96 CYS A O 1
ATOM 793 N N . ASN A 1 97 ? -6.605 9.609 12.629 1.00 83.88 97 ASN A N 1
ATOM 794 C CA . ASN A 1 97 ? -6.721 10.806 13.454 1.00 83.88 97 ASN A CA 1
ATOM 795 C C . ASN A 1 97 ? -7.907 11.646 12.949 1.00 83.88 97 ASN A C 1
ATOM 797 O O . ASN A 1 97 ? -8.051 11.819 11.737 1.00 83.88 97 ASN A O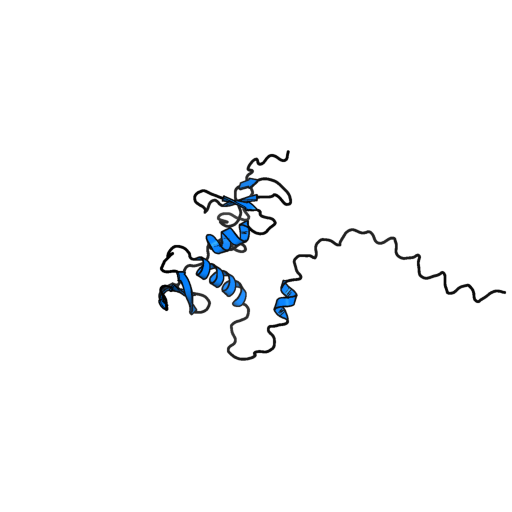 1
ATOM 801 N N . GLY A 1 98 ? -8.733 12.185 13.839 1.00 71.94 98 GLY A N 1
ATOM 802 C CA . GLY A 1 98 ? -9.970 12.909 13.525 1.00 71.94 98 GLY A CA 1
ATOM 803 C C . GLY A 1 98 ? -9.733 14.160 12.682 1.00 71.94 98 GLY A C 1
ATOM 804 O O . GLY A 1 98 ? -10.480 14.421 11.738 1.00 71.94 98 GLY A O 1
ATOM 805 N N . LYS A 1 99 ? -8.592 14.832 12.882 1.00 70.06 99 LYS A N 1
ATOM 806 C CA . LYS A 1 99 ? -8.119 15.943 12.028 1.00 70.06 99 LYS A CA 1
ATOM 807 C C . LYS A 1 99 ? -7.746 15.531 10.596 1.00 70.06 99 LYS A C 1
ATOM 809 O O . LYS A 1 99 ? -7.719 16.370 9.701 1.00 70.06 99 LYS A O 1
ATOM 814 N N . LYS A 1 100 ? -7.405 14.258 10.359 1.00 70.00 100 LYS A N 1
ATOM 815 C CA . LYS A 1 100 ? -6.999 13.706 9.049 1.00 70.00 100 LYS A CA 1
ATOM 816 C C . LYS A 1 100 ? -7.708 12.371 8.804 1.00 70.00 100 LYS A C 1
ATOM 818 O O . LYS A 1 100 ? -7.052 11.335 8.678 1.00 70.00 100 LYS A O 1
ATOM 823 N N . LYS A 1 101 ? -9.043 12.411 8.707 1.00 62.09 101 LYS A N 1
ATOM 824 C CA . LYS A 1 101 ? -9.931 11.229 8.628 1.00 62.09 101 LYS A CA 1
ATOM 825 C C . LYS A 1 101 ? -9.561 10.212 7.537 1.00 62.09 101 LYS A C 1
ATOM 827 O O . LYS A 1 101 ? -9.828 9.028 7.697 1.00 62.09 101 LYS A O 1
ATOM 832 N N . ASN A 1 102 ? -8.892 10.647 6.469 1.00 68.69 102 ASN A N 1
ATOM 833 C CA . ASN A 1 102 ? -8.486 9.781 5.355 1.00 68.69 102 ASN A CA 1
ATOM 834 C C . ASN A 1 102 ? -7.129 9.082 5.557 1.00 68.69 102 ASN A C 1
ATOM 836 O O . ASN A 1 102 ? -6.736 8.261 4.730 1.00 68.69 102 ASN A O 1
ATOM 840 N N . ASN A 1 103 ? -6.393 9.386 6.632 1.00 81.88 103 ASN A N 1
ATOM 841 C CA . ASN A 1 103 ? -5.093 8.775 6.893 1.00 81.88 103 ASN A CA 1
ATOM 842 C C . ASN A 1 103 ? -5.218 7.542 7.799 1.00 81.88 103 ASN A C 1
ATOM 844 O O . ASN A 1 103 ? -5.082 7.628 9.020 1.00 81.88 103 ASN A O 1
ATOM 848 N N . TYR A 1 104 ? -5.414 6.389 7.165 1.00 87.62 104 TYR A N 1
ATOM 849 C CA . TYR A 1 104 ? -5.521 5.075 7.808 1.00 87.62 104 TYR A CA 1
ATOM 850 C C . TYR A 1 104 ? -4.168 4.407 8.108 1.00 87.62 104 TYR A C 1
ATOM 852 O O . TYR A 1 104 ? -4.097 3.204 8.348 1.00 87.62 104 TYR A O 1
ATOM 860 N N . MET A 1 105 ? -3.063 5.159 8.115 1.00 88.19 105 MET A N 1
ATOM 861 C CA . MET A 1 105 ? -1.730 4.597 8.354 1.00 88.19 105 MET A CA 1
ATOM 862 C C . MET A 1 105 ? -1.624 3.846 9.692 1.00 88.19 105 MET A C 1
ATOM 864 O O . MET A 1 105 ? -0.930 2.831 9.766 1.00 88.19 105 MET A O 1
ATOM 868 N N . LEU A 1 106 ? -2.298 4.324 10.746 1.00 90.25 106 LEU A N 1
ATOM 869 C CA . LEU A 1 106 ? -2.302 3.657 12.055 1.00 90.25 106 LEU A CA 1
ATOM 870 C C . LEU A 1 106 ? -2.981 2.286 11.964 1.00 90.25 106 LEU A C 1
ATOM 872 O O . LEU A 1 106 ? -2.403 1.289 12.403 1.00 90.25 106 LEU A O 1
ATOM 876 N N . TRP A 1 107 ? -4.128 2.228 11.282 1.00 92.12 107 TRP A N 1
ATOM 877 C CA . TRP A 1 107 ? -4.812 0.974 10.982 1.00 92.12 107 TRP A CA 1
ATOM 878 C C . TRP A 1 107 ? -3.912 -0.003 10.225 1.00 92.12 107 TRP A C 1
ATOM 880 O O . TRP A 1 107 ? -3.763 -1.154 10.626 1.00 92.12 107 TRP A O 1
ATOM 890 N N . TYR A 1 108 ? -3.263 0.450 9.150 1.00 92.38 108 TYR A N 1
ATOM 891 C CA . TYR A 1 108 ? -2.445 -0.425 8.308 1.00 92.38 108 TYR A CA 1
ATOM 892 C C . TYR A 1 108 ? -1.217 -0.981 9.037 1.00 92.38 108 TYR A C 1
ATOM 894 O O . TYR A 1 108 ? -0.830 -2.125 8.798 1.00 92.38 108 TYR A O 1
ATOM 902 N N . ARG A 1 109 ? -0.630 -0.221 9.971 1.00 90.06 109 ARG A N 1
ATOM 903 C CA . ARG A 1 109 ? 0.430 -0.732 10.858 1.00 90.06 109 ARG A CA 1
ATOM 904 C C . ARG A 1 109 ? -0.073 -1.869 11.741 1.00 90.06 109 ARG A C 1
ATOM 906 O O . ARG A 1 109 ? 0.608 -2.887 11.859 1.00 90.06 109 ARG A O 1
ATOM 913 N N . HIS A 1 110 ? -1.263 -1.712 12.317 1.00 91.00 110 HIS A N 1
ATOM 914 C CA . HIS A 1 110 ? -1.881 -2.755 13.126 1.00 91.00 110 HIS A CA 1
ATOM 915 C C . HIS A 1 110 ? -2.240 -3.991 12.291 1.00 91.00 110 HIS A C 1
ATOM 917 O O . HIS A 1 110 ? -1.806 -5.092 12.619 1.00 91.00 110 HIS A O 1
ATOM 923 N N . ALA A 1 111 ? -2.970 -3.811 11.187 1.00 90.69 111 ALA A N 1
ATOM 924 C CA . ALA A 1 111 ? -3.411 -4.899 10.315 1.00 90.69 111 ALA A CA 1
ATOM 925 C C . ALA A 1 111 ? -2.234 -5.713 9.758 1.00 90.69 111 ALA A C 1
ATOM 927 O O . ALA A 1 111 ? -2.315 -6.937 9.663 1.00 90.69 111 ALA A O 1
ATOM 928 N N . HIS A 1 112 ? -1.118 -5.045 9.442 1.00 86.69 112 HIS A N 1
ATOM 929 C CA . HIS A 1 112 ? 0.121 -5.731 9.102 1.00 86.69 112 HIS A CA 1
ATOM 930 C C . HIS A 1 112 ? 0.620 -6.583 10.269 1.00 86.69 112 HIS A C 1
ATOM 932 O O . HIS A 1 112 ? 0.851 -7.765 10.065 1.00 86.69 112 HIS A O 1
ATOM 938 N N . LYS A 1 113 ? 0.761 -6.017 11.478 1.00 87.12 113 LYS A N 1
ATOM 939 C CA . LYS A 1 113 ? 1.307 -6.735 12.640 1.00 87.12 113 LYS A CA 1
ATOM 940 C C . LYS A 1 113 ? 0.474 -7.966 13.011 1.00 87.12 113 LYS A C 1
ATOM 942 O O . LYS A 1 113 ? 1.034 -9.049 13.141 1.00 87.12 113 LYS A O 1
ATOM 947 N N . VAL A 1 114 ? -0.845 -7.817 13.143 1.00 84.81 114 VAL A N 1
ATOM 948 C CA . VAL A 1 114 ? -1.703 -8.911 13.634 1.00 84.81 114 VAL A CA 1
ATOM 949 C C . VAL A 1 114 ? -1.728 -10.093 12.668 1.00 84.81 114 VAL A C 1
ATOM 951 O O . VAL A 1 114 ? -1.711 -11.236 13.116 1.00 84.81 114 VAL A O 1
ATOM 954 N N . LYS A 1 115 ? -1.596 -9.836 11.360 1.00 67.75 115 LYS A N 1
ATOM 955 C CA . LYS A 1 115 ? -1.454 -10.896 10.355 1.00 67.75 115 LYS A CA 1
ATOM 956 C C . LYS A 1 115 ? -0.246 -11.815 10.605 1.00 67.75 115 LYS A C 1
ATOM 958 O O . LYS A 1 115 ? -0.292 -12.968 10.192 1.00 67.75 115 LYS A O 1
ATOM 963 N N . TYR A 1 116 ? 0.815 -11.331 11.257 1.00 59.25 116 TYR A N 1
ATOM 964 C CA . TYR A 1 116 ? 1.975 -12.152 11.636 1.00 59.25 116 TYR A CA 1
ATOM 965 C C . TYR A 1 116 ? 1.868 -12.740 13.049 1.00 59.25 116 TYR A C 1
ATOM 967 O O . TYR A 1 116 ? 2.529 -13.727 13.340 1.00 59.25 116 TYR A O 1
ATOM 975 N N . GLU A 1 117 ? 1.061 -12.150 13.932 1.00 53.62 117 GLU A N 1
ATOM 976 C CA . GLU A 1 117 ? 1.011 -12.506 15.361 1.00 53.62 117 GLU A CA 1
ATOM 977 C C . GLU A 1 117 ? -0.021 -13.616 15.666 1.00 53.62 117 GLU A C 1
ATOM 979 O O . GLU A 1 117 ? 0.061 -14.282 16.696 1.00 53.62 117 GLU A O 1
ATOM 984 N N . GLN A 1 118 ? -0.959 -13.889 14.749 1.00 47.28 118 GLN A N 1
ATOM 985 C CA . GLN A 1 118 ? -1.994 -14.918 14.930 1.00 47.28 118 GLN A CA 1
ATOM 986 C C . GLN A 1 118 ? -1.514 -16.376 14.831 1.00 47.28 118 GLN A C 1
ATOM 988 O O . GLN A 1 118 ? -2.272 -17.265 15.201 1.00 47.28 118 GLN A O 1
ATOM 993 N N . SER A 1 119 ? -0.275 -16.660 14.412 1.00 46.59 119 SER A N 1
ATOM 994 C CA . SER A 1 119 ? 0.244 -18.038 14.454 1.00 46.59 119 SER A CA 1
ATOM 995 C C . SER A 1 119 ? 0.675 -18.498 15.856 1.00 46.59 119 SER A C 1
ATOM 997 O O . SER A 1 119 ? 1.076 -19.646 16.005 1.00 46.59 119 SER A O 1
ATOM 999 N N . HIS A 1 120 ? 0.602 -17.634 16.879 1.00 46.28 120 HIS A N 1
ATOM 1000 C CA . HIS A 1 120 ? 1.014 -17.965 18.252 1.00 46.28 120 HIS A CA 1
ATOM 1001 C C . HIS A 1 120 ? 0.032 -17.549 19.358 1.00 46.28 120 HIS A C 1
ATOM 1003 O O . HIS A 1 120 ? 0.277 -17.854 20.522 1.00 46.28 120 HIS A O 1
ATOM 1009 N N . PHE A 1 121 ? -1.078 -16.874 19.044 1.00 42.38 121 PHE A N 1
ATOM 1010 C CA . PHE A 1 121 ? -1.968 -16.319 20.070 1.00 42.38 121 PHE A CA 1
ATOM 1011 C C . PHE A 1 121 ? -3.283 -17.091 20.196 1.00 42.38 121 PHE A C 1
ATOM 1013 O O . PHE A 1 121 ? -4.367 -16.551 19.987 1.00 42.38 121 PHE A O 1
ATOM 1020 N N . SER A 1 122 ? -3.176 -18.366 20.562 1.00 36.44 122 SER A N 1
ATOM 1021 C CA . SER A 1 122 ? -4.287 -19.122 21.143 1.00 36.44 122 SER A CA 1
ATOM 1022 C C . SER A 1 122 ? -3.990 -19.602 22.562 1.00 36.44 122 SER A C 1
ATOM 1024 O O . SER A 1 122 ? -4.662 -20.508 23.013 1.00 36.44 122 SER A O 1
ATOM 1026 N N . HIS A 1 123 ? -3.031 -19.026 23.295 1.00 38.69 123 HIS A N 1
ATOM 1027 C CA . HIS A 1 123 ? -2.929 -19.238 24.743 1.00 38.69 123 HIS A CA 1
ATOM 1028 C C . HIS A 1 123 ? -2.581 -17.924 25.458 1.00 38.69 123 HIS A C 1
ATOM 1030 O O . HIS A 1 123 ? -1.495 -17.370 25.331 1.00 38.69 123 HIS A O 1
ATOM 1036 N N . SER A 1 124 ? -3.609 -17.405 26.124 1.00 36.84 124 SER A N 1
ATOM 1037 C CA . SER A 1 124 ? -3.652 -16.696 27.402 1.00 36.84 124 SER A CA 1
ATOM 1038 C C . SER A 1 124 ? -2.334 -16.295 28.076 1.00 36.84 124 SER A C 1
ATOM 1040 O O . SER A 1 124 ? -1.433 -17.104 28.226 1.00 36.84 124 SER A O 1
ATOM 1042 N N . PHE A 1 125 ? -2.332 -15.061 28.596 1.00 45.84 125 PHE A N 1
ATOM 1043 C CA . PHE A 1 125 ? -1.846 -14.669 29.927 1.00 45.84 125 PHE A CA 1
ATOM 1044 C C . PHE A 1 125 ? -0.619 -15.403 30.518 1.00 45.84 125 PHE A C 1
ATOM 1046 O O . PHE A 1 125 ? -0.669 -16.588 30.820 1.00 45.84 125 PHE A O 1
ATOM 1053 N N . THR A 1 126 ? 0.376 -14.587 30.898 1.00 45.03 126 THR A N 1
ATOM 1054 C CA . THR A 1 126 ? 1.597 -14.849 31.698 1.00 45.03 126 THR A CA 1
ATOM 1055 C C . THR A 1 126 ? 2.880 -15.171 30.914 1.00 45.03 126 THR A C 1
ATOM 1057 O O . THR A 1 126 ? 2.835 -15.610 29.776 1.00 45.03 126 THR A O 1
ATOM 1060 N N . TYR A 1 127 ? 4.021 -14.859 31.548 1.00 36.62 127 TYR A N 1
ATOM 1061 C CA . TYR A 1 127 ? 5.437 -14.973 31.133 1.00 36.62 127 TYR A CA 1
ATOM 1062 C C . TYR A 1 127 ? 6.118 -13.716 30.534 1.00 36.62 127 TYR A C 1
ATOM 1064 O O . TYR A 1 127 ? 6.140 -13.519 29.320 1.00 36.62 127 TYR A O 1
ATOM 1072 N N . PRO A 1 128 ? 6.771 -12.884 31.380 1.00 49.09 128 PRO A N 1
ATOM 1073 C CA . PRO A 1 128 ? 7.479 -11.670 30.964 1.00 49.09 128 PRO A CA 1
ATOM 1074 C C . PRO A 1 128 ? 8.980 -11.836 30.616 1.00 49.09 128 PRO A C 1
ATOM 1076 O O . PRO A 1 128 ? 9.670 -10.828 30.543 1.00 49.09 128 PRO A O 1
ATOM 1079 N N . ALA A 1 129 ? 9.537 -13.033 30.376 1.00 44.91 129 ALA A N 1
ATOM 1080 C CA . ALA A 1 129 ? 11.010 -13.190 30.351 1.00 44.91 129 ALA A CA 1
ATOM 1081 C C . ALA A 1 129 ? 11.670 -13.740 29.065 1.00 44.91 129 ALA A C 1
ATOM 1083 O O . ALA A 1 129 ? 12.893 -13.811 29.020 1.00 44.91 129 ALA A O 1
ATOM 1084 N N . LEU A 1 130 ? 10.937 -14.099 28.001 1.00 46.16 130 LEU A N 1
ATOM 1085 C CA . LEU A 1 130 ? 11.544 -14.773 26.827 1.00 46.16 130 LEU A CA 1
ATOM 1086 C C . LEU A 1 130 ? 11.483 -13.992 25.501 1.00 46.16 130 LEU A C 1
ATOM 1088 O O . LEU A 1 130 ? 11.959 -14.468 24.472 1.00 46.16 130 LEU A O 1
ATOM 1092 N N . PHE A 1 131 ? 10.979 -12.756 25.507 1.00 46.88 131 PHE A N 1
ATOM 1093 C CA . PHE A 1 131 ? 10.814 -11.955 24.284 1.00 46.88 131 PHE A CA 1
ATOM 1094 C C . PHE A 1 131 ? 12.106 -11.338 23.711 1.00 46.88 131 PHE A C 1
ATOM 1096 O O . PHE A 1 131 ? 12.062 -10.734 22.641 1.00 46.88 131 PHE A O 1
ATOM 1103 N N . LEU A 1 132 ? 13.262 -11.497 24.365 1.00 46.38 132 LEU A N 1
ATOM 1104 C CA . LEU A 1 132 ? 14.525 -10.923 23.875 1.00 46.38 132 LEU A CA 1
ATOM 1105 C C . LEU A 1 132 ? 15.293 -11.820 22.888 1.00 46.38 132 LEU A C 1
ATOM 1107 O O . LEU A 1 132 ? 16.147 -11.315 22.164 1.00 46.38 132 LEU A O 1
ATOM 1111 N N . PHE A 1 133 ? 14.958 -13.108 22.761 1.00 44.44 133 PHE A N 1
ATOM 1112 C CA . PHE A 1 133 ? 15.686 -14.001 21.846 1.00 44.44 133 PHE A CA 1
ATOM 1113 C C . PHE A 1 133 ? 15.180 -13.979 20.391 1.00 44.44 133 PHE A C 1
ATOM 1115 O O . PHE A 1 133 ? 15.943 -14.283 19.476 1.00 44.44 133 PHE A O 1
ATOM 1122 N N . SER A 1 134 ? 13.940 -13.552 20.126 1.00 44.00 134 SER A N 1
ATOM 1123 C CA . SER A 1 134 ? 13.381 -13.552 18.760 1.00 44.00 134 SER A CA 1
ATOM 1124 C C . SER A 1 134 ? 13.695 -12.288 17.947 1.00 44.00 134 SER A C 1
ATOM 1126 O O . SER A 1 134 ? 13.728 -12.339 16.715 1.00 44.00 134 SER A O 1
ATOM 1128 N N . VAL A 1 135 ? 13.996 -11.161 18.602 1.00 47.22 135 VAL A N 1
ATOM 1129 C CA . VAL A 1 135 ? 14.313 -9.894 17.912 1.00 47.22 135 VAL A CA 1
ATOM 1130 C C . VAL A 1 135 ? 15.719 -9.916 17.294 1.00 47.22 135 VAL A C 1
ATOM 1132 O O . VAL A 1 135 ? 15.926 -9.338 16.228 1.00 47.22 135 VAL A O 1
ATOM 1135 N N . ILE A 1 136 ? 16.670 -10.655 17.879 1.00 47.19 136 ILE A N 1
ATOM 1136 C CA . ILE A 1 136 ? 18.030 -10.796 17.328 1.00 47.19 136 ILE A CA 1
ATOM 1137 C C . ILE A 1 136 ? 18.032 -11.692 16.072 1.00 47.19 136 ILE A C 1
ATOM 1139 O O . ILE A 1 136 ? 18.738 -11.404 15.104 1.00 47.19 136 ILE A O 1
ATOM 1143 N N . TYR A 1 137 ? 17.184 -12.727 16.019 1.00 41.78 137 TYR A N 1
ATOM 1144 C CA . TYR A 1 137 ? 17.172 -13.685 14.903 1.00 41.78 137 TYR A CA 1
ATOM 1145 C C . TYR A 1 137 ? 16.560 -13.125 13.602 1.00 41.78 137 TYR A C 1
ATOM 1147 O O . TYR A 1 137 ? 16.898 -13.570 12.507 1.00 41.78 137 TYR A O 1
ATOM 1155 N N . MET A 1 138 ? 15.707 -12.097 13.682 1.00 40.34 138 MET A N 1
ATOM 1156 C CA . MET A 1 138 ? 15.064 -11.490 12.503 1.00 40.34 138 MET A CA 1
ATOM 1157 C C . MET A 1 138 ? 15.839 -10.314 11.882 1.00 40.34 138 MET A C 1
ATOM 1159 O O . MET A 1 138 ? 15.503 -9.880 10.780 1.00 40.34 138 MET A O 1
ATOM 1163 N N . ILE A 1 139 ? 16.906 -9.822 12.523 1.00 45.59 139 ILE A N 1
ATOM 1164 C CA . ILE A 1 139 ? 17.825 -8.839 11.911 1.00 45.59 139 ILE A CA 1
ATOM 1165 C C . ILE A 1 139 ? 18.896 -9.545 11.050 1.00 45.59 139 ILE A C 1
ATOM 1167 O O . ILE A 1 139 ? 19.458 -8.945 10.132 1.00 45.59 139 ILE A O 1
ATOM 1171 N N . ASN A 1 140 ? 19.102 -10.854 11.237 1.00 43.78 140 ASN A N 1
ATOM 1172 C CA . ASN A 1 140 ? 20.138 -11.641 10.562 1.00 43.78 140 ASN A CA 1
ATOM 1173 C C . ASN A 1 140 ? 19.622 -12.479 9.370 1.00 43.78 140 ASN A C 1
ATOM 1175 O O . ASN A 1 140 ? 19.953 -13.649 9.218 1.00 43.78 140 ASN A O 1
ATOM 1179 N N . GLN A 1 141 ? 18.775 -11.896 8.518 1.00 45.78 141 GLN A N 1
ATOM 1180 C CA . GLN A 1 141 ? 18.309 -12.543 7.273 1.00 45.78 141 GLN A CA 1
ATOM 1181 C C . GLN A 1 141 ? 18.441 -11.630 6.037 1.00 45.78 141 GLN A C 1
ATOM 1183 O O . GLN A 1 141 ? 17.844 -11.878 4.993 1.00 45.78 141 GLN A O 1
ATOM 1188 N N . ARG A 1 142 ? 19.246 -10.557 6.119 1.00 44.78 142 ARG A N 1
ATOM 1189 C CA . ARG A 1 142 ? 19.502 -9.640 4.986 1.00 44.78 142 ARG A CA 1
ATOM 1190 C C . ARG A 1 142 ? 20.948 -9.577 4.480 1.00 44.78 142 ARG A C 1
ATOM 1192 O O . ARG A 1 142 ? 21.203 -8.796 3.569 1.00 44.78 142 ARG A O 1
ATOM 1199 N N . GLN A 1 143 ? 21.873 -10.395 4.991 1.00 40.62 143 GLN A N 1
ATOM 1200 C CA . GLN A 1 143 ? 23.270 -10.417 4.508 1.00 40.62 143 GLN A CA 1
ATOM 1201 C C . GLN A 1 143 ? 23.759 -11.778 3.972 1.00 40.62 143 GLN A C 1
ATOM 1203 O O . GLN A 1 143 ? 24.839 -11.854 3.396 1.00 40.62 143 GLN A O 1
ATOM 1208 N N . PHE A 1 144 ? 22.954 -12.842 4.031 1.00 36.09 144 PHE A N 1
ATOM 1209 C CA . PHE A 1 144 ? 23.375 -14.195 3.630 1.00 36.09 144 PHE A CA 1
ATOM 1210 C C . PHE A 1 144 ? 23.165 -14.521 2.134 1.00 36.09 144 PHE A C 1
ATOM 1212 O O . PHE A 1 144 ? 22.663 -15.578 1.774 1.00 36.09 144 PHE A O 1
ATOM 1219 N N . GLN A 1 145 ? 23.547 -13.608 1.234 1.00 38.09 145 GLN A N 1
ATOM 1220 C CA . GLN A 1 145 ? 23.714 -13.925 -0.201 1.00 38.09 145 GLN A CA 1
ATOM 1221 C C . GLN A 1 145 ? 24.972 -13.305 -0.833 1.00 38.09 145 GLN A C 1
ATOM 1223 O O . GLN A 1 145 ? 25.081 -13.203 -2.052 1.00 38.09 145 GLN A O 1
ATOM 1228 N N . LYS A 1 146 ? 25.967 -12.917 -0.029 1.00 41.91 146 LYS A N 1
ATOM 1229 C CA . LYS A 1 146 ? 27.283 -12.511 -0.542 1.00 41.91 146 LYS A CA 1
ATOM 1230 C C . LYS A 1 146 ? 28.417 -13.225 0.185 1.00 41.91 146 LYS A C 1
ATO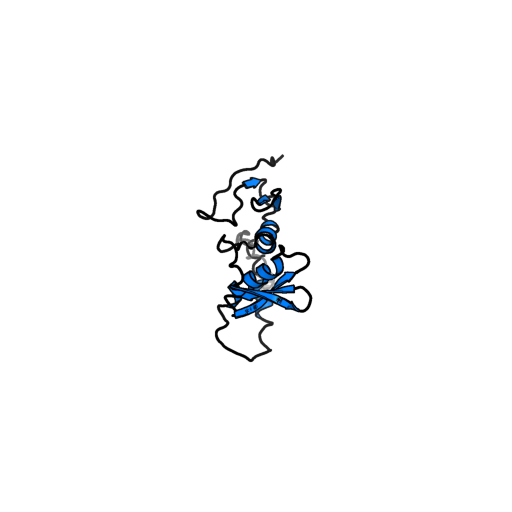M 1232 O O . LYS A 1 146 ? 29.251 -12.567 0.784 1.00 41.91 146 LYS A O 1
ATOM 1237 N N . LEU A 1 147 ? 28.449 -14.556 0.135 1.00 42.59 147 LEU A N 1
ATOM 1238 C CA . LEU A 1 147 ? 29.702 -15.304 0.312 1.00 42.59 147 LEU A CA 1
ATOM 1239 C C . LEU A 1 147 ? 29.582 -16.754 -0.185 1.00 42.59 147 LEU A C 1
ATOM 1241 O O . LEU A 1 147 ? 29.843 -17.708 0.531 1.00 42.59 147 LEU A O 1
ATOM 1245 N N . LEU A 1 148 ? 29.161 -16.932 -1.432 1.00 46.69 148 LEU A N 1
ATOM 1246 C CA . LEU A 1 148 ? 29.386 -18.179 -2.160 1.00 46.69 148 LEU A CA 1
ATOM 1247 C C . LEU A 1 148 ? 29.941 -17.770 -3.510 1.00 46.69 148 LEU A C 1
ATOM 1249 O O . LEU A 1 148 ? 29.164 -17.491 -4.412 1.00 46.69 148 LEU A O 1
ATOM 1253 N N . LEU A 1 149 ? 31.261 -17.587 -3.567 1.00 47.34 149 LEU A N 1
ATOM 1254 C CA . LEU A 1 149 ? 32.121 -17.664 -4.753 1.00 47.34 149 LEU A CA 1
ATOM 1255 C C . LEU A 1 149 ? 33.542 -17.245 -4.338 1.00 47.34 149 LEU A C 1
ATOM 1257 O O . LEU A 1 149 ? 33.999 -16.150 -4.649 1.00 47.34 149 LEU A O 1
ATOM 1261 N N . VAL A 1 150 ? 34.237 -18.124 -3.616 1.00 40.31 150 VAL A N 1
ATOM 1262 C CA . VAL A 1 150 ? 35.702 -18.225 -3.700 1.00 40.31 150 VAL A CA 1
ATOM 1263 C C . VAL A 1 150 ? 36.024 -19.726 -3.736 1.00 40.31 150 VAL A C 1
ATOM 1265 O O . VAL A 1 150 ? 35.542 -20.452 -2.866 1.00 40.31 150 VAL A O 1
ATOM 1268 N N . PRO A 1 151 ? 36.730 -20.226 -4.764 1.00 39.78 151 PRO A N 1
ATOM 1269 C CA . PRO A 1 151 ? 36.966 -21.653 -4.947 1.00 39.78 151 PRO A CA 1
ATOM 1270 C C . PRO A 1 151 ? 37.926 -22.228 -3.895 1.00 39.78 151 PRO A C 1
ATOM 1272 O O . PRO A 1 151 ? 38.912 -21.609 -3.497 1.00 39.78 151 PRO A O 1
ATOM 1275 N N . VAL A 1 152 ? 37.611 -23.452 -3.474 1.00 46.88 152 VAL A N 1
ATOM 1276 C CA . VAL A 1 152 ? 38.352 -24.305 -2.539 1.00 46.88 152 VAL A CA 1
ATOM 1277 C C . VAL A 1 152 ? 39.624 -24.815 -3.226 1.00 46.88 152 VAL A C 1
ATOM 1279 O O . VAL A 1 152 ? 39.605 -25.875 -3.839 1.00 46.88 152 VAL A O 1
ATOM 1282 N N . ALA A 1 153 ? 40.714 -24.045 -3.195 1.00 45.81 153 ALA A N 1
ATOM 1283 C CA . ALA A 1 153 ? 42.010 -24.518 -3.707 1.00 45.81 153 ALA A CA 1
ATOM 1284 C C . ALA A 1 153 ? 43.256 -23.858 -3.076 1.00 45.81 153 ALA A C 1
ATOM 1286 O O . ALA A 1 153 ? 44.343 -23.995 -3.625 1.00 45.81 153 ALA A O 1
ATOM 1287 N N . ALA A 1 154 ? 43.153 -23.139 -1.949 1.00 49.84 154 ALA A N 1
ATOM 1288 C CA . ALA A 1 154 ? 44.282 -22.334 -1.449 1.00 49.84 154 ALA A CA 1
ATOM 1289 C C . ALA A 1 154 ? 44.502 -22.349 0.079 1.00 49.84 154 ALA A C 1
ATOM 1291 O O . ALA A 1 154 ? 44.875 -21.326 0.644 1.00 49.84 154 ALA A O 1
ATOM 1292 N N . VAL A 1 155 ? 44.278 -23.477 0.773 1.00 48.44 155 VAL A N 1
ATOM 1293 C CA . VAL A 1 155 ? 44.543 -23.573 2.236 1.00 48.44 155 VAL A CA 1
ATOM 1294 C C . VAL A 1 155 ? 45.336 -24.834 2.643 1.00 48.44 155 VAL A C 1
ATOM 1296 O O . VAL A 1 155 ? 45.395 -25.192 3.809 1.00 48.44 155 VAL A O 1
ATOM 1299 N N . THR A 1 156 ? 46.035 -25.501 1.722 1.00 47.28 156 THR A N 1
ATOM 1300 C CA . THR A 1 156 ? 46.923 -26.643 2.051 1.00 47.28 156 THR A CA 1
ATOM 1301 C C . THR A 1 156 ? 48.409 -26.312 1.904 1.00 47.28 156 THR A C 1
ATOM 1303 O O . THR A 1 156 ? 49.147 -27.078 1.295 1.00 47.28 156 THR A O 1
ATOM 1306 N N . ALA A 1 157 ? 48.872 -25.175 2.439 1.00 49.12 157 ALA A N 1
ATOM 1307 C CA . ALA A 1 157 ? 50.294 -24.811 2.337 1.00 49.12 157 ALA A CA 1
ATOM 1308 C C . ALA A 1 157 ? 50.924 -24.109 3.558 1.00 49.12 157 ALA A C 1
ATOM 1310 O O . ALA A 1 157 ? 52.041 -23.623 3.436 1.00 49.12 157 ALA A O 1
ATOM 1311 N N . VAL A 1 158 ? 50.276 -24.041 4.731 1.00 50.19 158 VAL A N 1
ATOM 1312 C CA . VAL A 1 158 ? 50.826 -23.251 5.866 1.00 50.19 158 VAL A CA 1
ATOM 1313 C C . VAL A 1 158 ? 50.967 -24.033 7.185 1.00 50.19 158 VAL A C 1
ATOM 1315 O O . VAL A 1 158 ? 51.260 -23.447 8.213 1.00 50.19 158 VAL A O 1
ATOM 1318 N N . LEU A 1 159 ? 50.844 -25.366 7.201 1.00 45.72 159 LEU A N 1
ATOM 1319 C CA . LEU A 1 159 ? 51.033 -26.148 8.442 1.00 45.72 159 LEU A CA 1
ATOM 1320 C C . LEU A 1 159 ? 51.889 -27.418 8.279 1.00 45.72 159 LEU A C 1
ATOM 1322 O O . LEU A 1 159 ? 51.557 -28.446 8.855 1.00 45.72 159 LEU A O 1
ATOM 1326 N N . VAL A 1 160 ? 52.995 -27.368 7.521 1.00 48.19 160 VAL A N 1
ATOM 1327 C CA . VAL A 1 160 ? 54.030 -28.436 7.543 1.00 48.19 160 VAL A CA 1
ATOM 1328 C C . VAL A 1 160 ? 55.454 -27.882 7.332 1.00 48.19 160 VAL A C 1
ATOM 1330 O O . VAL A 1 160 ? 56.229 -28.443 6.566 1.00 48.19 160 VAL A O 1
ATOM 1333 N N . VAL A 1 161 ? 55.833 -26.769 7.974 1.00 53.31 161 VAL A N 1
ATOM 1334 C CA . VAL A 1 161 ? 57.246 -26.306 7.931 1.00 53.31 161 VAL A CA 1
ATOM 1335 C C . VAL A 1 161 ? 57.906 -26.168 9.310 1.00 53.31 161 VAL A C 1
ATOM 1337 O O . VAL A 1 161 ? 59.125 -26.148 9.378 1.00 53.31 161 VAL A O 1
ATOM 1340 N N . ASP A 1 162 ? 57.162 -26.237 10.419 1.00 47.75 162 ASP A N 1
ATOM 1341 C CA . ASP A 1 162 ? 57.735 -26.085 11.775 1.00 47.75 162 ASP A CA 1
ATOM 1342 C C . ASP A 1 162 ? 57.792 -27.379 12.609 1.00 47.75 162 ASP A C 1
ATOM 1344 O O . ASP A 1 162 ? 57.834 -27.346 13.836 1.00 47.75 162 ASP A O 1
ATOM 1348 N N . LEU A 1 163 ? 57.829 -28.552 11.966 1.00 44.84 163 LEU A N 1
ATOM 1349 C CA . LEU A 1 163 ? 58.067 -29.818 12.679 1.00 44.84 163 LEU A CA 1
ATOM 1350 C C . LEU A 1 163 ? 58.944 -30.809 11.901 1.00 44.84 163 LEU A C 1
ATOM 1352 O O . LEU A 1 163 ? 58.732 -32.018 11.960 1.00 44.84 163 LEU A O 1
ATOM 1356 N N . HIS A 1 164 ? 59.934 -30.307 11.155 1.00 46.88 164 HIS A N 1
ATOM 1357 C CA . HIS A 1 164 ? 60.942 -31.171 10.530 1.00 46.88 164 HIS A CA 1
ATOM 1358 C C . HIS A 1 164 ? 62.359 -30.566 10.492 1.00 46.88 164 HIS A C 1
ATOM 1360 O O . HIS A 1 164 ? 63.122 -30.802 9.560 1.00 46.88 164 HIS A O 1
ATOM 1366 N N . THR A 1 165 ? 62.738 -29.826 11.535 1.00 53.28 165 THR A N 1
ATOM 1367 C CA . THR A 1 165 ? 64.122 -29.381 11.806 1.00 53.28 165 THR A CA 1
ATOM 1368 C C . THR A 1 165 ? 64.609 -29.847 13.181 1.00 53.28 16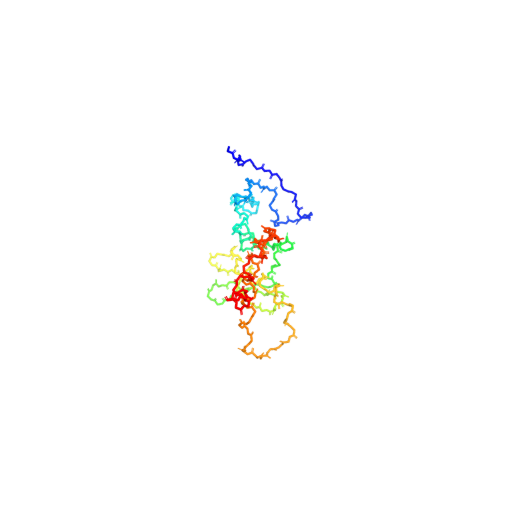5 THR A C 1
ATOM 1370 O O . THR A 1 165 ? 65.380 -29.165 13.844 1.00 53.28 165 THR A O 1
ATOM 1373 N N . HIS A 1 166 ? 64.170 -31.031 13.629 1.00 49.53 166 HIS A N 1
ATOM 1374 C CA . HIS A 1 166 ? 64.703 -31.644 14.854 1.00 49.53 166 HIS A CA 1
ATOM 1375 C C . HIS A 1 166 ? 64.951 -33.157 14.767 1.00 49.53 166 HIS A C 1
ATOM 1377 O O . HIS A 1 166 ? 65.017 -33.825 15.795 1.00 49.53 166 HIS A O 1
ATOM 1383 N N . ILE A 1 167 ? 65.118 -33.714 13.560 1.00 47.66 167 ILE A N 1
ATOM 1384 C CA . ILE A 1 167 ? 65.654 -35.072 13.360 1.00 47.66 167 ILE A CA 1
ATOM 1385 C C . ILE A 1 167 ? 66.464 -35.098 12.056 1.00 47.66 167 ILE A C 1
ATOM 1387 O O . ILE A 1 167 ? 65.948 -35.494 11.012 1.00 47.66 167 ILE A O 1
ATOM 1391 N N . ARG A 1 168 ? 67.716 -34.632 12.119 1.00 45.25 168 ARG A N 1
ATOM 1392 C CA . ARG A 1 168 ? 68.921 -35.194 11.470 1.00 45.25 168 ARG A CA 1
ATOM 1393 C C . ARG A 1 168 ? 70.058 -34.164 11.541 1.00 45.25 168 ARG A C 1
ATOM 1395 O O . ARG A 1 168 ? 70.026 -33.194 10.796 1.00 45.25 168 ARG A O 1
ATOM 1402 N N . GLN A 1 169 ? 71.048 -34.518 12.367 1.00 42.06 169 GLN A N 1
ATOM 1403 C CA . GLN A 1 169 ? 72.414 -33.982 12.483 1.00 42.06 169 GLN A CA 1
ATOM 1404 C C . GLN A 1 169 ? 72.577 -32.641 13.194 1.00 42.06 169 GLN A C 1
ATOM 1406 O O . GLN A 1 169 ? 72.069 -31.617 12.700 1.00 42.06 169 GLN A O 1
#